Protein AF-A0A3M3X065-F1 (afdb_monomer_lite)

InterPro domains:
  IPR036661 Luciferase-like domain superfamily [G3DSA:3.20.20.30] (1-69)
  IPR036661 Luciferase-like domain superfamily [SSF51679] (6-64)
  IPR051260 Diverse substrate monooxygenases [PTHR30011] (5-63)

Organism: NCBI:txid129137

Secondary structure (DSSP, 8-state):
---S-PPPP-EEEE-SS-SSTTGGGSTTS-TTTTT-HHHHHHHHHHHHHTT-SEEEE---SPPP-S---

Radius of gyration: 16.15 Å; chains: 1; bounding box: 33×21×53 Å

Foldseek 3Di:
DDPDDDDDAAEAEDDQQDDDPVSLVDPPTPVRSVPDPVNVVVVVVVCVVVVHPYYHYDDDPDDDPDDDD

Sequence (69 aa):
MSTTARQMKLGAFLMATGHHVAAWRHPDVPADAGLDFKHYRHVAKVAEAAKFDTLFVADSVAAATGDIA

pLDDT: mean 89.08, std 10.55, range [56.53, 98.69]

Structure (mmCIF, N/CA/C/O backbone):
data_AF-A0A3M3X065-F1
#
_entry.id   AF-A0A3M3X065-F1
#
loop_
_atom_site.group_PDB
_atom_site.id
_atom_site.type_symbol
_atom_site.label_atom_id
_atom_site.label_alt_id
_atom_site.label_comp_id
_atom_site.label_asym_id
_atom_site.label_entity_id
_atom_site.label_seq_id
_atom_site.pdbx_PDB_ins_code
_atom_site.Cartn_x
_atom_site.Cartn_y
_atom_site.Cartn_z
_atom_site.occupancy
_atom_site.B_iso_or_equiv
_atom_site.auth_seq_id
_atom_site.auth_comp_id
_atom_site.auth_asym_id
_atom_site.auth_atom_id
_atom_site.pdbx_PDB_model_num
ATOM 1 N N . MET A 1 1 ? -9.059 -1.587 36.727 1.00 63.19 1 MET A N 1
ATOM 2 C CA . MET A 1 1 ? -9.087 -2.092 35.335 1.00 63.19 1 MET A CA 1
ATOM 3 C C . MET A 1 1 ? -9.821 -1.072 34.479 1.00 63.19 1 MET A C 1
ATOM 5 O O . MET A 1 1 ? -10.810 -0.534 34.956 1.00 63.19 1 MET A O 1
ATOM 9 N N . SER A 1 2 ? -9.308 -0.738 33.291 1.00 71.19 2 SER A N 1
ATOM 10 C CA . SER A 1 2 ? -9.966 0.220 32.386 1.00 71.19 2 SER A CA 1
ATOM 11 C C . SER A 1 2 ? -11.333 -0.325 31.951 1.00 71.19 2 SER A C 1
ATOM 13 O O . SER A 1 2 ? -11.437 -1.496 31.599 1.00 71.19 2 SER A O 1
ATOM 15 N N . THR A 1 3 ? -12.372 0.506 32.035 1.00 80.00 3 THR A N 1
ATOM 16 C CA . THR A 1 3 ? -13.778 0.154 31.767 1.00 80.00 3 THR A CA 1
ATOM 17 C C . THR A 1 3 ? -14.170 0.280 30.292 1.00 80.00 3 THR A C 1
ATOM 19 O O . THR A 1 3 ? -15.305 -0.019 29.932 1.00 80.00 3 THR A O 1
ATOM 22 N N . THR A 1 4 ? -13.253 0.708 29.421 1.00 82.69 4 THR A N 1
ATOM 23 C CA . THR A 1 4 ? -13.486 0.855 27.981 1.00 82.69 4 THR A CA 1
ATOM 24 C C . THR A 1 4 ? -13.014 -0.373 27.208 1.00 82.69 4 THR A C 1
ATOM 26 O O . THR A 1 4 ? -11.867 -0.807 27.330 1.00 82.69 4 THR A O 1
ATOM 29 N N . ALA A 1 5 ? -13.889 -0.910 26.353 1.00 88.25 5 ALA A N 1
ATOM 30 C CA . ALA A 1 5 ? -13.525 -1.955 25.403 1.00 88.25 5 ALA A CA 1
ATOM 31 C C . ALA A 1 5 ? -12.481 -1.407 24.416 1.00 88.25 5 ALA A C 1
ATOM 33 O O . ALA A 1 5 ? -12.765 -0.516 23.615 1.00 88.25 5 ALA A O 1
ATOM 34 N N . ARG A 1 6 ? -11.248 -1.914 24.493 1.00 92.69 6 ARG A N 1
ATOM 35 C CA . ARG A 1 6 ? -10.172 -1.536 23.572 1.00 92.69 6 ARG A CA 1
ATOM 36 C C . ARG A 1 6 ? -10.358 -2.242 22.233 1.00 92.69 6 ARG A C 1
ATOM 38 O O . ARG A 1 6 ? -10.577 -3.448 22.202 1.00 92.69 6 ARG A O 1
ATOM 45 N N . GLN A 1 7 ? -10.189 -1.505 21.140 1.00 94.88 7 GLN A N 1
ATOM 46 C CA . GLN A 1 7 ? -10.103 -2.069 19.793 1.00 94.88 7 GLN A CA 1
ATOM 47 C C . GLN A 1 7 ? -8.647 -2.086 19.317 1.00 94.88 7 GLN A C 1
ATOM 49 O O . GLN A 1 7 ? -7.875 -1.175 19.633 1.00 94.88 7 GLN A O 1
ATOM 54 N N . MET A 1 8 ? -8.269 -3.134 18.579 1.00 96.31 8 MET A N 1
ATOM 55 C CA . MET A 1 8 ? -6.980 -3.193 17.888 1.00 96.31 8 MET A CA 1
ATOM 56 C C . MET A 1 8 ? -6.945 -2.121 16.797 1.00 96.31 8 MET A C 1
ATOM 58 O O . MET A 1 8 ? -7.933 -1.937 16.092 1.00 96.31 8 MET A O 1
ATOM 62 N N . LYS A 1 9 ? -5.809 -1.431 16.677 1.00 97.00 9 LYS A N 1
ATOM 63 C CA . LYS A 1 9 ? -5.553 -0.470 15.606 1.00 97.00 9 LYS A CA 1
ATOM 64 C C . LYS A 1 9 ? -4.802 -1.159 14.478 1.00 97.00 9 LYS A C 1
ATOM 66 O O . LYS A 1 9 ? -3.796 -1.813 14.748 1.00 97.00 9 LYS A O 1
ATOM 71 N N . LEU A 1 10 ? -5.304 -1.041 13.254 1.00 98.31 10 LEU A N 1
ATOM 72 C CA . LEU A 1 10 ? -4.755 -1.723 12.082 1.00 98.31 10 LEU A CA 1
ATOM 73 C C . LEU A 1 10 ? -4.151 -0.707 11.111 1.00 98.31 10 LEU A C 1
ATOM 75 O O . LEU A 1 10 ? -4.825 0.229 10.691 1.00 98.31 10 LEU A O 1
ATOM 79 N N . GLY A 1 11 ? -2.885 -0.911 10.745 1.00 98.06 11 GLY A N 1
ATOM 80 C CA . GLY A 1 11 ? -2.187 -0.123 9.728 1.00 98.06 11 GLY A CA 1
ATOM 81 C C . GLY A 1 11 ? -1.895 -0.959 8.485 1.00 98.06 11 GLY A C 1
ATOM 82 O O . GLY A 1 11 ? -1.468 -2.108 8.602 1.00 98.06 11 GLY A O 1
ATOM 83 N N . ALA A 1 12 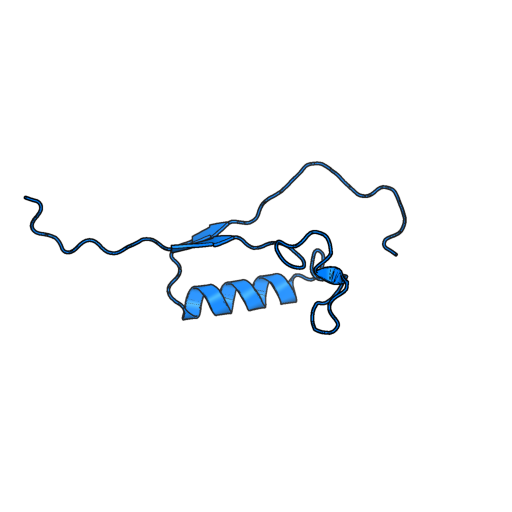? -2.138 -0.398 7.300 1.00 97.56 12 ALA A N 1
ATOM 84 C CA . ALA A 1 12 ? -1.858 -1.052 6.028 1.00 97.56 12 ALA A CA 1
ATOM 85 C C . ALA A 1 12 ? -0.520 -0.544 5.490 1.00 97.56 12 ALA A C 1
ATOM 87 O O . ALA A 1 12 ? -0.390 0.634 5.159 1.00 97.56 12 ALA A O 1
ATOM 88 N N . PHE A 1 13 ? 0.473 -1.428 5.403 1.00 96.50 13 PHE A N 1
ATOM 89 C CA . PHE A 1 13 ? 1.751 -1.118 4.770 1.00 96.50 13 PHE A CA 1
ATOM 90 C C . PHE A 1 13 ? 1.624 -1.339 3.259 1.00 96.50 13 PHE A C 1
ATOM 92 O O . PHE A 1 13 ? 1.437 -2.463 2.796 1.00 96.50 13 PHE A O 1
ATOM 99 N N . LEU A 1 14 ? 1.683 -0.251 2.495 1.00 93.69 14 LEU A N 1
ATOM 100 C CA . LEU A 1 14 ? 1.636 -0.259 1.041 1.00 93.69 14 LEU A CA 1
ATOM 101 C C . LEU A 1 14 ? 3.060 -0.292 0.475 1.00 93.69 14 LEU A C 1
ATOM 103 O O . LEU A 1 14 ? 3.872 0.592 0.748 1.00 93.69 14 LEU A O 1
ATOM 107 N N . MET A 1 15 ? 3.330 -1.300 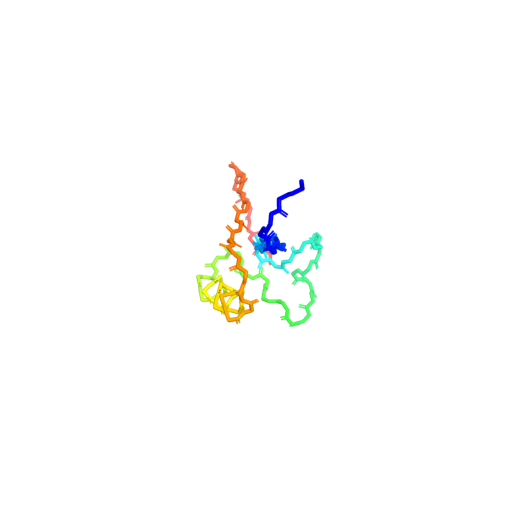-0.354 1.00 90.81 15 MET A N 1
ATOM 108 C CA . MET A 1 15 ? 4.529 -1.410 -1.184 1.00 90.81 15 MET A CA 1
ATOM 109 C C . MET A 1 15 ? 4.104 -1.538 -2.643 1.00 90.81 15 MET A C 1
ATOM 111 O O . MET A 1 15 ? 3.199 -2.319 -2.928 1.00 90.81 15 MET A O 1
ATOM 115 N N . ALA A 1 16 ? 4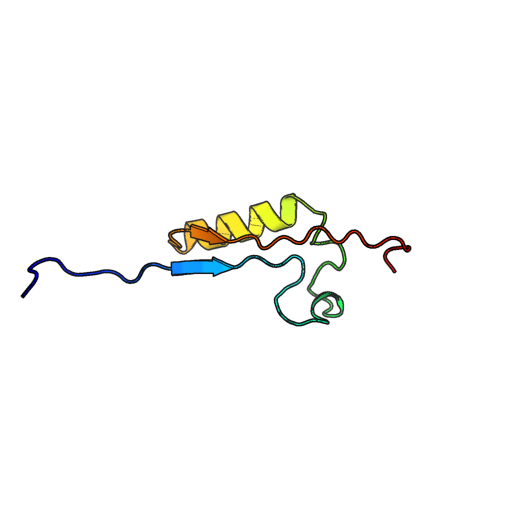.787 -0.816 -3.534 1.00 89.19 16 ALA A N 1
ATOM 116 C CA . ALA A 1 16 ? 4.509 -0.713 -4.969 1.00 89.19 16 ALA A CA 1
ATOM 117 C C . ALA A 1 16 ? 3.929 -1.987 -5.609 1.00 89.19 16 ALA A C 1
ATOM 119 O O . ALA A 1 16 ? 2.800 -1.980 -6.077 1.00 89.19 16 ALA A O 1
ATOM 120 N N . THR A 1 17 ? 4.688 -3.083 -5.609 1.00 92.38 17 THR A N 1
ATOM 121 C CA . THR A 1 17 ? 4.289 -4.359 -6.231 1.00 92.38 17 THR A CA 1
ATOM 122 C C . THR A 1 17 ? 3.975 -5.449 -5.202 1.00 92.38 17 THR A C 1
ATOM 124 O O . THR A 1 17 ? 3.602 -6.558 -5.566 1.00 92.38 17 THR A O 1
ATOM 127 N N . GLY A 1 18 ? 4.100 -5.144 -3.907 1.00 91.31 18 GLY A N 1
ATOM 128 C CA . GLY A 1 18 ? 4.008 -6.093 -2.797 1.00 91.31 18 GLY A CA 1
ATOM 129 C C . GLY A 1 18 ? 5.316 -6.229 -2.008 1.00 91.31 18 GLY A C 1
ATOM 130 O O . GLY A 1 18 ? 6.343 -5.655 -2.355 1.00 91.31 18 GLY A O 1
ATOM 131 N N . HIS A 1 19 ? 5.272 -6.991 -0.911 1.00 93.00 19 HIS A N 1
ATOM 132 C CA . HIS A 1 19 ? 6.400 -7.126 0.027 1.00 93.00 19 HIS A CA 1
ATOM 133 C C . HIS A 1 19 ? 7.449 -8.157 -0.402 1.00 93.00 19 HIS A C 1
ATOM 135 O O . HIS A 1 19 ? 8.553 -8.194 0.139 1.00 93.00 19 HIS A O 1
ATOM 141 N N . HIS A 1 20 ? 7.112 -9.026 -1.354 1.00 94.31 20 HIS A N 1
ATOM 142 C CA . HIS A 1 20 ? 8.071 -9.978 -1.889 1.00 94.31 20 HIS A CA 1
ATOM 143 C C . HIS A 1 20 ? 8.980 -9.273 -2.904 1.00 94.31 20 HIS A C 1
ATOM 145 O O . HIS A 1 20 ? 8.488 -8.620 -3.819 1.00 94.31 20 HIS A O 1
ATOM 151 N N . VAL A 1 21 ? 10.300 -9.460 -2.800 1.00 91.88 21 VAL A N 1
ATOM 152 C CA . VAL A 1 21 ? 11.304 -8.796 -3.665 1.00 91.88 21 VAL A CA 1
ATOM 153 C C . VAL A 1 21 ? 11.064 -9.010 -5.167 1.00 91.88 21 VAL A C 1
ATOM 155 O O . VAL A 1 21 ? 11.446 -8.191 -5.997 1.00 91.88 21 VAL A O 1
ATOM 158 N N . ALA A 1 22 ? 10.400 -10.109 -5.522 1.00 93.38 22 ALA A N 1
ATOM 159 C CA . ALA A 1 22 ? 10.075 -10.468 -6.897 1.00 93.38 22 ALA A CA 1
ATOM 160 C C . ALA A 1 22 ? 8.570 -10.385 -7.221 1.00 93.38 22 ALA A C 1
ATOM 162 O O . ALA A 1 22 ? 8.128 -11.021 -8.174 1.00 93.38 22 ALA A O 1
ATOM 163 N N . ALA A 1 23 ? 7.767 -9.673 -6.418 1.00 93.25 23 ALA A N 1
ATOM 164 C CA . ALA A 1 23 ? 6.309 -9.624 -6.581 1.00 93.25 23 ALA A CA 1
ATOM 165 C C . ALA A 1 23 ? 5.873 -9.105 -7.962 1.00 93.25 23 ALA A C 1
ATOM 167 O O . ALA A 1 23 ? 4.915 -9.616 -8.531 1.00 93.25 23 ALA A O 1
ATOM 168 N N . TRP A 1 24 ? 6.652 -8.188 -8.543 1.00 92.00 24 TRP A N 1
ATOM 169 C CA . TRP A 1 24 ? 6.479 -7.654 -9.899 1.00 92.00 24 TRP A CA 1
ATOM 170 C C . TRP A 1 24 ? 6.473 -8.715 -11.014 1.00 92.00 24 TRP A C 1
ATOM 172 O O . TRP A 1 24 ? 6.026 -8.436 -12.119 1.00 92.00 24 TRP A O 1
ATOM 182 N N . ARG A 1 25 ? 6.973 -9.930 -10.750 1.00 93.50 25 ARG A N 1
ATOM 183 C CA . ARG A 1 25 ? 6.987 -11.037 -11.722 1.00 93.50 25 ARG A CA 1
ATOM 184 C C . ARG A 1 25 ? 5.680 -11.825 -11.753 1.00 93.50 25 ARG A C 1
ATOM 186 O O . ARG A 1 25 ? 5.532 -12.707 -12.597 1.00 93.50 25 ARG A O 1
ATOM 193 N N . HIS A 1 26 ? 4.783 -11.599 -10.796 1.00 95.00 26 HIS A N 1
ATOM 194 C CA . HIS A 1 26 ? 3.508 -12.299 -10.756 1.00 95.00 26 HIS A CA 1
ATOM 195 C C . HIS A 1 26 ? 2.588 -11.745 -11.857 1.00 95.00 26 HIS A C 1
ATOM 197 O O . HIS A 1 26 ? 2.472 -10.527 -11.963 1.00 95.00 26 HIS A O 1
ATOM 203 N N . PRO A 1 27 ? 1.909 -12.592 -12.654 1.00 93.81 27 PRO A N 1
ATOM 204 C CA . PRO A 1 27 ? 1.103 -12.135 -13.792 1.00 93.81 27 PRO A CA 1
ATOM 205 C C . PRO A 1 27 ? -0.029 -11.171 -13.406 1.00 93.81 27 PRO A C 1
ATOM 207 O O . PRO A 1 27 ? -0.419 -10.335 -14.214 1.00 93.81 27 PRO A O 1
ATOM 210 N N . ASP A 1 28 ? -0.519 -11.254 -12.167 1.00 92.38 28 ASP A N 1
ATOM 211 C CA . ASP A 1 28 ? -1.582 -10.375 -11.655 1.00 92.38 28 ASP A CA 1
ATOM 212 C C . ASP A 1 28 ? -1.064 -9.074 -11.009 1.00 92.38 28 ASP A C 1
ATOM 214 O O . ASP A 1 28 ? -1.855 -8.277 -10.503 1.00 92.38 28 ASP A O 1
ATOM 218 N N . VAL A 1 29 ? 0.254 -8.852 -10.976 1.00 90.62 29 VAL A N 1
ATOM 219 C CA . VAL A 1 29 ? 0.871 -7.664 -10.371 1.00 90.62 29 VAL A CA 1
ATOM 220 C C . VAL A 1 29 ? 1.410 -6.760 -11.479 1.00 90.62 29 VAL A C 1
ATOM 222 O O . VAL A 1 29 ? 2.300 -7.179 -12.218 1.00 90.62 29 VAL A O 1
ATOM 225 N N . PRO A 1 30 ? 0.936 -5.507 -11.597 1.00 87.94 30 PRO A N 1
ATOM 226 C CA . PRO A 1 30 ? 1.517 -4.562 -12.543 1.00 87.94 30 PRO A CA 1
ATOM 227 C C . PRO A 1 30 ? 2.974 -4.272 -12.168 1.00 87.94 30 PRO A C 1
ATOM 229 O O . PRO A 1 30 ? 3.255 -3.856 -11.042 1.00 87.94 30 PRO A O 1
ATOM 232 N N . ALA A 1 31 ? 3.906 -4.484 -13.098 1.00 88.44 31 ALA A N 1
ATOM 233 C CA . ALA A 1 31 ? 5.333 -4.273 -12.849 1.00 88.44 31 ALA A CA 1
ATOM 234 C C . ALA A 1 31 ? 5.669 -2.797 -12.549 1.00 88.44 31 ALA A C 1
ATOM 236 O O . ALA A 1 31 ? 6.591 -2.509 -11.788 1.00 88.44 31 ALA A O 1
ATOM 237 N N . ASP A 1 32 ? 4.875 -1.869 -13.085 1.00 86.94 32 ASP A N 1
ATOM 238 C CA . ASP A 1 32 ? 4.996 -0.417 -12.944 1.00 86.94 32 ASP A CA 1
ATOM 239 C C . ASP A 1 32 ? 4.127 0.173 -11.815 1.00 86.94 32 ASP A C 1
ATOM 241 O O . ASP A 1 32 ? 4.042 1.395 -11.673 1.00 86.94 32 ASP A O 1
ATOM 245 N N . ALA A 1 33 ? 3.520 -0.663 -10.958 1.00 87.38 33 ALA A N 1
ATOM 246 C CA . ALA A 1 33 ? 2.603 -0.223 -9.897 1.00 87.38 33 ALA A CA 1
ATOM 247 C C . ALA A 1 33 ? 3.203 0.827 -8.939 1.00 87.38 33 ALA A C 1
ATOM 249 O O . ALA A 1 33 ? 2.472 1.607 -8.329 1.00 87.38 33 ALA A O 1
ATOM 250 N N . GLY A 1 34 ? 4.535 0.890 -8.834 1.00 87.00 34 GLY A N 1
ATOM 251 C CA . GLY A 1 34 ? 5.240 1.905 -8.048 1.00 87.00 34 GLY A CA 1
ATOM 252 C C . GLY A 1 34 ? 5.078 3.338 -8.557 1.00 87.00 34 GLY A C 1
ATOM 253 O O . GLY A 1 34 ? 5.219 4.262 -7.760 1.00 87.00 34 GLY A O 1
ATOM 254 N N . LEU A 1 35 ? 4.746 3.523 -9.837 1.00 87.81 35 LEU A N 1
ATOM 255 C CA . LEU A 1 35 ? 4.575 4.829 -10.482 1.00 87.81 35 LEU A CA 1
ATOM 256 C C . LEU A 1 35 ? 3.114 5.116 -10.877 1.00 87.81 35 LEU A C 1
ATOM 258 O O . LEU A 1 35 ? 2.795 6.236 -11.279 1.00 87.81 35 LEU A O 1
ATOM 262 N N . ASP A 1 36 ? 2.207 4.146 -10.735 1.00 89.62 36 ASP A N 1
ATOM 263 C CA . ASP A 1 36 ? 0.784 4.334 -11.020 1.00 89.62 36 ASP A CA 1
ATOM 264 C C . ASP A 1 36 ? 0.007 4.822 -9.788 1.00 89.62 36 ASP A C 1
ATOM 266 O O . ASP A 1 36 ? -0.361 4.063 -8.889 1.00 89.62 36 ASP A O 1
ATOM 270 N N . PHE A 1 37 ? -0.359 6.104 -9.777 1.00 92.31 37 PHE A N 1
ATOM 271 C CA . PHE A 1 37 ? -1.216 6.668 -8.732 1.00 92.31 37 PHE A CA 1
ATOM 272 C C . PHE A 1 37 ? -2.568 5.939 -8.589 1.00 92.31 37 PHE A C 1
ATOM 274 O O . PHE A 1 37 ? -3.119 5.853 -7.486 1.00 92.31 37 PHE A O 1
ATOM 281 N N . LYS A 1 38 ? -3.138 5.407 -9.682 1.00 93.69 38 LYS A N 1
ATOM 282 C CA . LYS A 1 38 ? -4.426 4.698 -9.624 1.00 93.69 38 LYS A CA 1
ATOM 283 C C . LYS A 1 38 ? -4.313 3.421 -8.797 1.00 93.69 38 LYS A C 1
ATOM 285 O O . LYS A 1 38 ? -5.275 3.117 -8.086 1.00 93.69 38 LYS A O 1
ATOM 290 N N . HIS A 1 39 ? -3.167 2.740 -8.845 1.00 91.75 39 HIS A N 1
ATOM 291 C CA . HIS A 1 39 ? -2.867 1.582 -8.010 1.00 91.75 39 HIS A CA 1
ATOM 292 C C . HIS A 1 39 ? -2.930 1.948 -6.520 1.00 91.75 39 HIS A C 1
ATOM 294 O O . HIS A 1 39 ? -3.755 1.401 -5.785 1.00 91.75 39 HIS A O 1
ATOM 300 N N . TYR A 1 40 ? -2.170 2.959 -6.086 1.00 94.50 40 TYR A N 1
ATOM 301 C CA . TYR A 1 40 ? -2.189 3.418 -4.690 1.00 94.50 40 TYR A CA 1
ATOM 302 C C . TYR A 1 40 ? -3.584 3.858 -4.237 1.00 94.50 40 TYR A C 1
ATOM 304 O O . TYR A 1 40 ? -4.037 3.484 -3.155 1.00 94.50 40 TYR A O 1
ATOM 312 N N . ARG A 1 41 ? -4.314 4.594 -5.085 1.00 95.69 41 ARG A N 1
ATOM 313 C CA . ARG A 1 41 ? -5.698 4.999 -4.801 1.00 95.69 41 ARG A CA 1
ATOM 314 C C . ARG A 1 41 ? -6.622 3.795 -4.612 1.00 95.69 41 ARG A C 1
ATOM 316 O O . ARG A 1 41 ? -7.513 3.843 -3.767 1.00 95.69 41 ARG A O 1
ATOM 323 N N . HIS A 1 42 ? -6.463 2.746 -5.417 1.00 94.75 42 HIS A N 1
ATOM 324 C CA . HIS A 1 42 ? -7.259 1.530 -5.287 1.00 94.75 42 HIS A CA 1
ATOM 325 C C . HIS A 1 42 ? -6.984 0.833 -3.949 1.00 94.75 42 HIS A C 1
ATOM 327 O O . HIS A 1 42 ? -7.926 0.592 -3.196 1.00 94.75 42 HIS A O 1
ATOM 333 N N . VAL A 1 43 ? -5.713 0.595 -3.611 1.00 94.69 43 VAL A N 1
ATOM 334 C CA . VAL A 1 43 ? -5.334 -0.076 -2.356 1.00 94.69 43 VAL A CA 1
ATOM 335 C C . VAL A 1 43 ? -5.769 0.738 -1.131 1.00 94.69 43 VAL A C 1
ATOM 337 O O . VAL A 1 43 ? -6.317 0.177 -0.183 1.00 94.69 43 VAL A O 1
ATOM 340 N N . ALA A 1 44 ? -5.631 2.066 -1.178 1.00 96.81 44 ALA A N 1
ATOM 341 C CA . ALA A 1 44 ? -6.120 2.963 -0.132 1.00 96.81 44 ALA A CA 1
ATOM 342 C C . ALA A 1 44 ? -7.636 2.821 0.101 1.00 96.81 44 ALA A C 1
ATOM 344 O O . ALA A 1 44 ? -8.071 2.691 1.243 1.00 96.81 44 ALA A O 1
ATOM 345 N N . LYS A 1 45 ? -8.440 2.776 -0.973 1.00 98.25 45 LYS A N 1
ATOM 346 C CA . LYS A 1 45 ? -9.896 2.567 -0.877 1.00 98.25 45 LYS A CA 1
ATOM 347 C C . LYS A 1 45 ? -10.260 1.202 -0.296 1.00 98.25 45 LYS A C 1
ATOM 349 O O . LYS A 1 45 ? -11.228 1.101 0.454 1.00 98.25 45 LYS A O 1
ATOM 354 N N . VAL A 1 46 ? -9.503 0.156 -0.632 1.00 97.69 46 VAL A N 1
ATOM 355 C CA . VAL A 1 46 ? -9.706 -1.187 -0.066 1.00 97.69 46 VAL A CA 1
ATOM 356 C C . VAL A 1 46 ? -9.440 -1.178 1.443 1.00 97.69 46 VAL A C 1
ATOM 358 O O . VAL A 1 46 ? -10.268 -1.668 2.209 1.00 97.69 46 VAL A O 1
ATOM 361 N N . ALA A 1 47 ? -8.336 -0.569 1.884 1.00 98.25 47 ALA A N 1
ATOM 362 C CA . ALA A 1 47 ? -8.000 -0.446 3.303 1.00 98.25 47 ALA A CA 1
ATOM 363 C C . ALA A 1 47 ? -9.032 0.394 4.084 1.00 98.25 47 ALA A C 1
ATOM 365 O O . ALA A 1 47 ? -9.461 -0.005 5.169 1.00 98.25 47 ALA A O 1
ATOM 366 N N . GLU A 1 48 ? -9.491 1.511 3.509 1.00 98.44 48 GLU A N 1
ATOM 367 C CA . GLU A 1 48 ? -10.550 2.356 4.076 1.00 98.44 48 GLU A CA 1
ATOM 368 C C . GLU A 1 48 ? -11.867 1.579 4.255 1.00 98.44 48 GLU A C 1
ATOM 370 O O . GLU A 1 48 ? -12.467 1.593 5.336 1.00 98.44 48 GLU A O 1
ATOM 375 N N . ALA A 1 49 ? -12.300 0.839 3.227 1.00 98.69 49 ALA A N 1
ATOM 376 C CA . ALA A 1 49 ? -13.494 -0.004 3.300 1.00 98.69 49 ALA A CA 1
ATOM 377 C C . ALA A 1 49 ? -13.373 -1.085 4.393 1.00 98.69 49 ALA A C 1
ATOM 379 O O . ALA A 1 49 ? -14.354 -1.374 5.083 1.00 98.69 49 ALA A O 1
ATOM 380 N N . ALA A 1 50 ? -12.164 -1.618 4.595 1.00 98.31 50 ALA A N 1
ATOM 381 C CA . ALA A 1 50 ? -11.833 -2.607 5.620 1.00 98.31 50 ALA A CA 1
ATOM 382 C C . ALA A 1 50 ? -11.605 -2.021 7.032 1.00 98.31 50 ALA A C 1
ATOM 384 O O . ALA A 1 50 ? -11.289 -2.777 7.948 1.00 98.31 50 ALA A O 1
ATOM 385 N N . LYS A 1 51 ? -11.803 -0.708 7.235 1.00 97.94 51 LYS A N 1
ATOM 386 C CA . LYS A 1 51 ? -11.672 -0.011 8.534 1.00 97.94 51 LYS A CA 1
ATOM 387 C C . LYS A 1 51 ? -10.256 0.013 9.112 1.00 97.94 51 LYS A C 1
ATOM 389 O O . LYS A 1 51 ? -10.096 0.101 10.327 1.00 97.94 51 LYS A O 1
ATOM 394 N N . PHE A 1 52 ? -9.237 -0.032 8.258 1.00 98.62 52 PHE A N 1
ATOM 395 C CA . PHE A 1 52 ? -7.876 0.257 8.699 1.00 98.62 52 PHE A CA 1
ATOM 396 C C . PHE A 1 52 ? -7.777 1.708 9.182 1.00 98.62 52 PHE A C 1
ATOM 398 O O . PHE A 1 52 ? -8.375 2.612 8.601 1.00 98.62 52 PHE A O 1
ATOM 405 N N . ASP A 1 53 ? -7.025 1.925 10.257 1.00 98.31 53 ASP A N 1
ATOM 406 C CA . ASP A 1 53 ? -6.863 3.237 10.878 1.00 98.31 53 ASP A CA 1
ATOM 407 C C . ASP A 1 53 ? -5.836 4.095 10.135 1.00 98.31 53 ASP A C 1
ATOM 409 O O . ASP A 1 53 ? -5.925 5.323 10.154 1.00 98.31 53 ASP A O 1
ATOM 413 N N . THR A 1 54 ? -4.836 3.463 9.513 1.00 98.19 54 THR A N 1
ATOM 414 C CA . THR A 1 54 ? -3.727 4.169 8.865 1.00 98.19 54 THR A CA 1
ATOM 415 C C . THR A 1 54 ? -3.225 3.461 7.612 1.00 98.19 54 THR A C 1
ATOM 417 O O . THR A 1 54 ? -3.298 2.237 7.476 1.00 98.19 54 THR A O 1
ATOM 420 N N . LEU A 1 55 ? -2.658 4.259 6.708 1.00 97.88 55 LEU A N 1
ATOM 421 C CA . LEU A 1 55 ? -1.807 3.793 5.619 1.00 97.88 55 LEU A CA 1
ATOM 422 C C . LEU A 1 55 ? -0.360 4.153 5.954 1.00 97.88 55 LEU A C 1
ATOM 424 O O . LEU A 1 55 ? -0.085 5.267 6.400 1.00 97.88 55 LEU A O 1
ATOM 428 N N . PHE A 1 56 ? 0.556 3.225 5.714 1.00 97.06 56 PHE A N 1
ATOM 429 C CA . PHE A 1 56 ? 1.990 3.452 5.799 1.00 97.06 56 PHE A CA 1
ATOM 430 C C . PHE A 1 56 ? 2.604 3.228 4.419 1.00 97.06 56 PHE A C 1
ATOM 432 O O . PHE A 1 56 ? 2.464 2.150 3.842 1.00 97.06 56 PHE A O 1
ATOM 439 N N . VAL A 1 57 ? 3.264 4.257 3.893 1.00 93.44 57 VAL A N 1
ATOM 440 C CA . VAL A 1 57 ? 3.981 4.216 2.616 1.00 93.44 57 VAL A CA 1
ATOM 441 C C . VAL A 1 57 ? 5.456 4.381 2.944 1.00 93.44 57 VAL A C 1
ATOM 443 O O . VAL A 1 57 ? 5.859 5.432 3.444 1.00 93.44 57 VAL A O 1
ATOM 446 N N . ALA A 1 58 ? 6.240 3.325 2.734 1.00 89.25 58 ALA A N 1
ATOM 447 C CA . ALA A 1 58 ? 7.680 3.396 2.940 1.00 89.25 58 ALA A CA 1
ATOM 448 C C . ALA A 1 58 ? 8.347 4.137 1.782 1.00 89.25 58 ALA A C 1
ATOM 450 O O . ALA A 1 58 ? 7.903 4.043 0.639 1.00 89.25 58 ALA A O 1
ATOM 451 N N . ASP A 1 59 ? 9.434 4.832 2.096 1.00 86.38 59 ASP A N 1
ATOM 452 C CA . ASP A 1 59 ? 10.224 5.574 1.125 1.00 86.38 59 ASP A CA 1
ATOM 453 C C . ASP A 1 59 ? 11.722 5.362 1.370 1.00 86.38 59 ASP A C 1
ATOM 455 O O . ASP A 1 59 ? 12.160 5.035 2.478 1.00 86.38 59 ASP A O 1
ATOM 459 N N . SER A 1 60 ? 12.507 5.550 0.315 1.00 83.38 60 SER A N 1
ATOM 460 C CA . SER A 1 60 ? 13.962 5.584 0.351 1.00 83.38 60 SER A CA 1
ATOM 461 C C . SER A 1 60 ? 14.455 6.560 -0.709 1.00 83.38 60 SER A C 1
ATOM 463 O O . SER A 1 60 ? 13.958 6.561 -1.829 1.00 83.38 60 SER A O 1
ATOM 465 N N . VAL A 1 61 ? 15.505 7.321 -0.408 1.00 81.75 61 VAL A N 1
ATOM 466 C CA . VAL A 1 61 ? 16.136 8.271 -1.348 1.00 81.75 61 VAL A CA 1
ATOM 467 C C . VAL 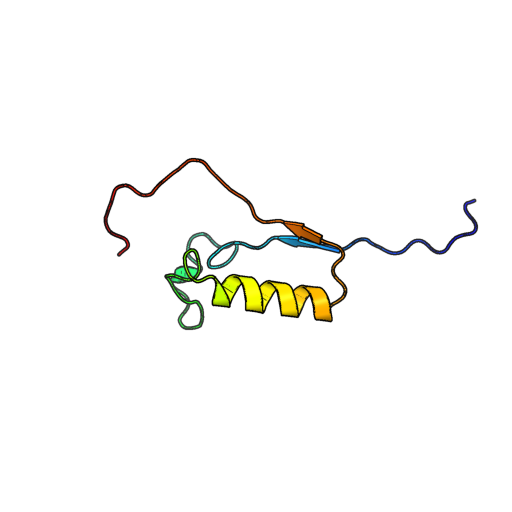A 1 61 ? 16.986 7.594 -2.441 1.00 81.75 61 VAL A C 1
ATOM 469 O O . VAL A 1 61 ? 17.969 8.155 -2.918 1.00 81.75 61 VAL A O 1
ATOM 472 N N . ALA A 1 62 ? 16.619 6.381 -2.856 1.00 73.31 62 ALA A N 1
ATOM 473 C CA . ALA A 1 62 ? 17.255 5.659 -3.948 1.00 73.31 62 ALA A CA 1
ATOM 474 C C . ALA A 1 62 ? 16.407 5.783 -5.221 1.00 73.31 62 ALA A C 1
ATOM 476 O O . ALA A 1 62 ? 15.275 5.311 -5.273 1.00 73.31 62 ALA A O 1
ATOM 477 N N . ALA A 1 63 ? 16.973 6.386 -6.265 1.00 65.88 63 ALA A N 1
ATOM 478 C CA . ALA A 1 63 ? 16.406 6.348 -7.607 1.00 65.88 63 ALA A CA 1
ATOM 479 C C . ALA A 1 63 ? 17.147 5.286 -8.423 1.00 65.88 63 ALA A C 1
ATOM 481 O O . ALA A 1 63 ? 18.380 5.281 -8.456 1.00 65.88 63 ALA A O 1
ATOM 482 N N . ALA A 1 64 ? 16.413 4.394 -9.090 1.00 64.38 64 ALA A N 1
ATOM 483 C CA . ALA A 1 64 ? 17.015 3.544 -10.108 1.00 64.38 64 ALA A CA 1
ATOM 484 C C . ALA A 1 64 ? 17.577 4.451 -11.214 1.00 64.38 64 ALA A C 1
ATOM 486 O O . ALA A 1 64 ? 16.846 5.235 -11.812 1.00 64.38 64 ALA A O 1
ATOM 487 N N . THR A 1 65 ? 18.887 4.387 -11.443 1.00 72.12 65 THR A N 1
ATOM 488 C CA . THR A 1 65 ? 19.581 5.182 -12.470 1.00 72.12 65 THR A CA 1
ATOM 489 C C . THR A 1 65 ? 19.673 4.464 -13.818 1.00 72.12 65 THR A C 1
ATOM 491 O O . THR A 1 65 ? 20.272 4.998 -14.748 1.00 72.12 65 THR A O 1
ATOM 494 N N . GLY A 1 66 ? 19.115 3.255 -13.922 1.00 71.69 66 GLY A N 1
ATOM 495 C CA . GLY A 1 66 ? 19.047 2.466 -15.150 1.00 71.69 66 GLY A CA 1
ATOM 496 C C . GLY A 1 66 ? 17.619 2.335 -15.670 1.00 71.69 66 GLY A C 1
ATOM 497 O O . GLY A 1 66 ? 16.665 2.684 -14.972 1.00 71.69 66 GLY A O 1
ATOM 498 N N . ASP A 1 67 ? 17.487 1.809 -16.885 1.00 65.94 67 ASP A N 1
ATOM 499 C CA . ASP A 1 67 ? 16.186 1.540 -17.490 1.00 65.94 67 ASP A CA 1
ATOM 500 C C . ASP A 1 67 ? 15.383 0.554 -16.629 1.00 65.94 67 ASP A C 1
ATOM 502 O O . ASP A 1 67 ? 15.894 -0.472 -16.167 1.00 65.94 67 ASP A O 1
ATOM 506 N N . ILE A 1 68 ? 14.112 0.883 -16.404 1.00 58.12 68 ILE A N 1
ATOM 507 C CA . ILE A 1 68 ? 13.127 -0.043 -15.849 1.00 58.12 68 ILE A CA 1
ATOM 508 C C . ILE A 1 68 ? 12.863 -1.121 -16.908 1.00 58.12 68 ILE A C 1
ATOM 510 O O . ILE A 1 68 ? 12.334 -0.820 -17.976 1.00 58.12 68 ILE A O 1
ATOM 514 N N . ALA A 1 69 ? 13.343 -2.338 -16.639 1.00 56.53 69 ALA A N 1
ATOM 515 C CA . ALA A 1 69 ? 13.211 -3.495 -17.527 1.00 56.53 69 ALA A CA 1
ATOM 516 C C . ALA A 1 69 ? 11.755 -3.941 -17.705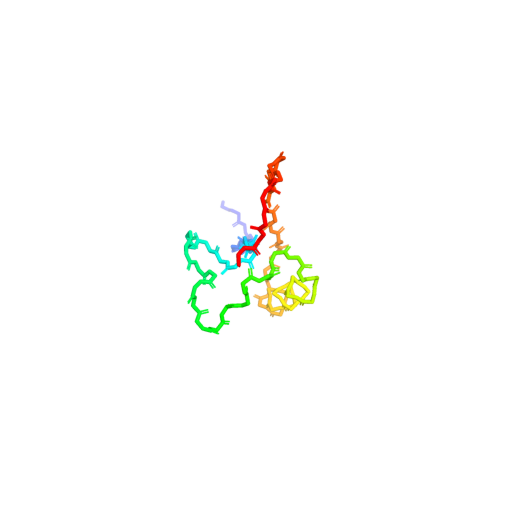 1.00 56.53 69 ALA A C 1
ATOM 518 O O . ALA A 1 69 ? 10.992 -3.868 -16.713 1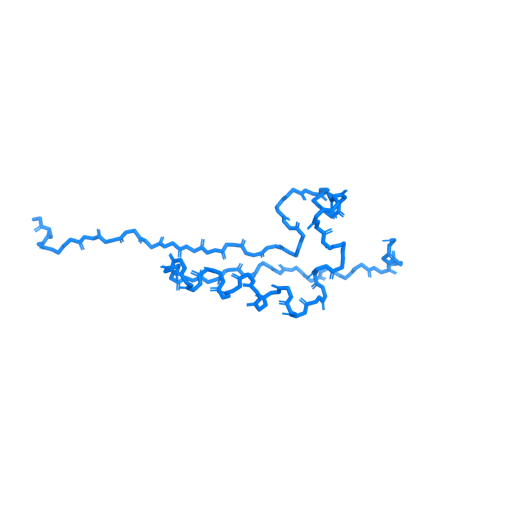.00 56.53 69 ALA A O 1
#